Protein AF-A0A409Y0S5-F1 (afdb_monomer_lite)

pLDDT: mean 90.43, std 11.2, range [38.81, 98.12]

Secondary structure (DSSP, 8-state):
---EEPPSEEE--B--SSS--EEE--SSTTPBPEEE-TTTS----EEEPTT--EEETTTTEEEE---SS--S-EE-EEESS-----EEEEEEETTEEEEEEE-SSTT-PBPEEETTEEEE--------

Radius of gyration: 14.25 Å; chains: 1; bounding box: 42×30×36 Å

Sequence (128 aa):
MPYIALPPGVYYIQSTEKEAKNVTSPSAHGSQLFVADPTTEAKQQWLITSDGAMVAMESHSFSWTDLTENLDEQHVNRHNSKSIQWIIKVKRKRGKFEGTILTPDKSQRSWGLNGNNVRIPPLNRSRR

Foldseek 3Di:
DAKDFDDWDKDFDWDPPPQTFTFDADPDAFAFIFTHHPVPDPRFIWGQDPQQWTAGPVRRWTFDWDPVPLDQKIGGHTHNPDTARWGWIWDDDPNDTDGFTFHPDPLRFTWDDDPGTIMGHHSPPPDD

Structure (mmCIF, N/CA/C/O backbone):
data_AF-A0A409Y0S5-F1
#
_entry.id   AF-A0A409Y0S5-F1
#
loop_
_atom_site.group_PDB
_atom_site.id
_atom_site.type_symbol
_atom_site.label_atom_id
_atom_site.label_alt_id
_atom_site.label_comp_id
_atom_site.label_asym_id
_atom_site.label_entity_id
_atom_site.label_seq_id
_atom_site.pdbx_PDB_ins_code
_atom_site.Cartn_x
_atom_site.Cartn_y
_atom_site.Cartn_z
_atom_site.occupancy
_atom_site.B_iso_or_equiv
_atom_site.auth_seq_id
_atom_site.auth_comp_id
_atom_site.auth_asym_id
_atom_site.auth_atom_id
_atom_site.pdbx_PDB_model_num
ATOM 1 N N . MET A 1 1 ? -4.043 -5.828 22.984 1.00 63.75 1 MET A N 1
ATOM 2 C CA . MET A 1 1 ? -4.592 -6.698 21.919 1.00 63.75 1 MET A CA 1
ATOM 3 C C . MET A 1 1 ? -3.460 -7.148 21.009 1.00 63.75 1 MET A C 1
ATOM 5 O O . MET A 1 1 ? -2.625 -6.299 20.682 1.00 63.75 1 MET A O 1
ATOM 9 N N . PRO A 1 2 ? -3.394 -8.445 20.657 1.00 85.50 2 PRO A N 1
ATOM 10 C CA . PRO A 1 2 ? -2.385 -8.968 19.743 1.00 85.50 2 PRO A CA 1
ATOM 11 C C . PRO A 1 2 ? -2.567 -8.381 18.340 1.00 85.50 2 PRO A C 1
ATOM 13 O O . PRO A 1 2 ? -3.648 -7.906 17.987 1.00 85.50 2 PRO A O 1
ATOM 16 N N . TYR A 1 3 ? -1.491 -8.395 17.559 1.00 90.25 3 TYR A N 1
ATOM 17 C CA . TYR A 1 3 ? -1.577 -8.102 16.134 1.00 90.25 3 TYR A CA 1
ATOM 18 C C . TYR A 1 3 ? -2.204 -9.283 15.393 1.00 90.25 3 TYR A C 1
ATOM 20 O O . TYR A 1 3 ? -1.946 -10.434 15.739 1.00 90.25 3 TYR A O 1
ATOM 28 N N . ILE A 1 4 ? -2.985 -8.979 14.364 1.00 92.94 4 ILE A N 1
ATOM 29 C CA . ILE A 1 4 ? -3.616 -9.938 13.459 1.00 92.94 4 ILE A CA 1
ATOM 30 C C . ILE A 1 4 ? -3.314 -9.554 12.008 1.00 92.94 4 ILE A C 1
ATOM 32 O O . ILE A 1 4 ? -2.981 -8.397 11.723 1.00 92.94 4 ILE A O 1
ATOM 36 N N . ALA A 1 5 ? -3.440 -10.519 11.098 1.00 92.19 5 ALA A N 1
ATOM 37 C CA . ALA A 1 5 ? -3.510 -10.230 9.672 1.00 92.19 5 ALA A CA 1
ATOM 38 C 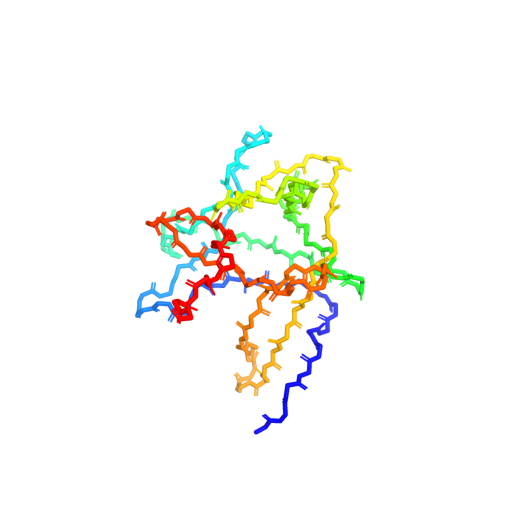C . ALA A 1 5 ? -4.806 -9.461 9.371 1.00 92.19 5 ALA A C 1
ATOM 40 O O . ALA A 1 5 ? -5.850 -9.741 9.970 1.00 92.19 5 ALA A O 1
ATOM 41 N N . LEU A 1 6 ? -4.738 -8.484 8.466 1.00 95.38 6 LEU A N 1
ATOM 42 C CA . LEU A 1 6 ? -5.934 -7.796 7.989 1.00 95.38 6 LEU A CA 1
ATOM 43 C C . LEU A 1 6 ? -6.793 -8.780 7.167 1.00 95.38 6 LEU A C 1
ATOM 45 O O . LEU A 1 6 ? -6.261 -9.398 6.245 1.00 95.38 6 LEU A O 1
ATOM 49 N N . PRO A 1 7 ? -8.094 -8.951 7.468 1.00 95.62 7 PRO A N 1
ATOM 50 C CA . PRO A 1 7 ? -8.969 -9.776 6.639 1.00 95.62 7 PRO A CA 1
ATOM 51 C C . PRO A 1 7 ? -9.077 -9.227 5.206 1.00 95.62 7 PRO A C 1
ATOM 53 O O . PRO A 1 7 ? -9.051 -8.005 5.039 1.00 95.62 7 PRO A O 1
ATOM 56 N N . PRO A 1 8 ? -9.271 -10.074 4.181 1.00 97.50 8 PRO A N 1
ATOM 57 C CA . PRO A 1 8 ? -9.532 -9.599 2.824 1.00 97.50 8 PRO A CA 1
ATOM 58 C C . PRO A 1 8 ? -10.796 -8.737 2.775 1.00 97.50 8 PRO A C 1
ATOM 60 O O . PRO A 1 8 ? -11.754 -8.996 3.507 1.00 97.50 8 PRO A O 1
ATOM 63 N N . GLY A 1 9 ? -10.818 -7.724 1.914 1.00 97.81 9 GLY A N 1
ATOM 64 C CA . GLY A 1 9 ? -11.976 -6.843 1.769 1.00 97.81 9 GLY A CA 1
ATOM 65 C C . GLY A 1 9 ? -11.639 -5.478 1.186 1.00 97.81 9 GLY A C 1
ATOM 66 O O . GLY A 1 9 ? -10.501 -5.210 0.805 1.00 97.81 9 GLY A O 1
ATOM 67 N N . VAL A 1 10 ? -12.650 -4.614 1.123 1.00 97.50 10 VAL A N 1
ATOM 68 C CA . VAL A 1 10 ? -12.512 -3.232 0.650 1.00 9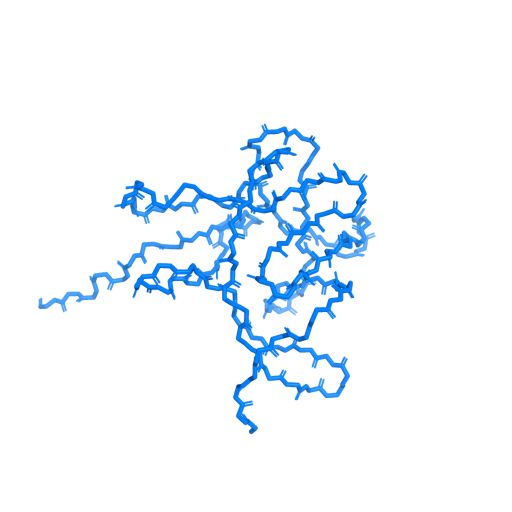7.50 10 VAL A CA 1
ATOM 69 C C . VAL A 1 10 ? -12.286 -2.307 1.837 1.00 97.50 10 VAL A C 1
ATOM 71 O O . VAL A 1 10 ? -13.072 -2.299 2.787 1.00 97.50 10 VAL A O 1
ATOM 74 N N . TYR A 1 11 ? -11.224 -1.511 1.768 1.00 96.69 11 TYR A N 1
ATOM 75 C CA . TYR A 1 11 ? -10.816 -0.603 2.830 1.00 96.69 11 TYR A CA 1
ATOM 76 C C . TYR A 1 11 ? -10.517 0.794 2.298 1.00 96.69 11 TYR A C 1
ATOM 78 O O . TYR A 1 11 ? -10.032 0.979 1.184 1.00 96.69 11 TYR A O 1
ATOM 86 N N . TYR A 1 12 ? -10.738 1.778 3.163 1.00 95.06 12 TYR A N 1
ATOM 87 C CA . TYR A 1 12 ? -10.106 3.085 3.055 1.00 95.06 12 TYR A CA 1
ATOM 88 C C . TYR A 1 12 ? -8.860 3.078 3.931 1.00 95.06 12 TYR A C 1
ATOM 90 O O . TYR A 1 12 ? -8.932 2.705 5.105 1.00 95.06 12 TYR A O 1
ATOM 98 N N . ILE A 1 13 ? -7.729 3.488 3.369 1.00 95.69 13 ILE A N 1
ATOM 99 C CA . ILE A 1 13 ? -6.447 3.501 4.073 1.00 95.69 13 ILE A CA 1
ATOM 100 C C . ILE A 1 13 ? -6.095 4.947 4.373 1.00 95.69 13 ILE A C 1
ATOM 102 O O . ILE A 1 13 ? -6.142 5.794 3.482 1.00 95.69 13 ILE A O 1
ATOM 106 N N . GLN A 1 14 ? -5.763 5.223 5.631 1.00 95.00 14 GLN A N 1
ATOM 107 C CA . GLN A 1 14 ? -5.426 6.564 6.087 1.00 95.00 14 GLN A CA 1
ATOM 108 C C . GLN A 1 14 ? -4.074 6.569 6.793 1.00 95.00 14 GLN A C 1
ATOM 110 O O . GLN A 1 14 ? -3.731 5.604 7.482 1.00 95.00 14 GLN A O 1
ATOM 115 N N . SER A 1 15 ? -3.320 7.656 6.637 1.00 94.62 15 SER A N 1
ATOM 116 C CA . SER A 1 15 ? -2.130 7.904 7.442 1.00 94.62 15 SER A CA 1
ATOM 117 C C . SER A 1 15 ? -2.515 8.117 8.909 1.00 94.62 15 SER A C 1
ATOM 119 O O . SER A 1 15 ? -3.630 8.522 9.241 1.00 94.62 15 SER A O 1
ATOM 121 N N . THR A 1 16 ? -1.581 7.822 9.809 1.00 91.12 16 THR A N 1
ATOM 122 C CA . THR A 1 16 ? -1.768 7.973 11.261 1.00 91.12 16 THR A CA 1
ATOM 123 C C . THR A 1 16 ? -1.175 9.278 11.796 1.00 91.12 16 THR A C 1
ATOM 125 O O . THR A 1 16 ? -0.946 9.399 12.998 1.00 91.12 16 THR A O 1
ATOM 128 N N . GLU A 1 17 ? -0.862 10.236 10.919 1.00 87.62 17 GLU A N 1
ATOM 129 C CA . GLU A 1 17 ? -0.454 11.580 11.334 1.00 87.62 17 GLU A CA 1
ATOM 130 C C . GLU A 1 17 ? -1.621 12.305 12.038 1.00 87.62 17 GLU A C 1
ATOM 132 O O . GLU A 1 17 ? -2.764 11.842 12.008 1.00 87.62 17 GLU A O 1
ATOM 137 N N . LYS A 1 18 ? -1.343 13.427 12.720 1.00 86.50 18 LYS A N 1
ATOM 138 C CA . LYS A 1 18 ? -2.351 14.157 13.519 1.00 86.50 18 LYS A CA 1
ATOM 139 C C . LYS A 1 18 ? -3.605 14.494 12.700 1.00 86.50 18 LYS A C 1
ATOM 141 O O . LYS A 1 18 ? -4.717 14.406 13.217 1.00 86.50 18 LYS A O 1
ATOM 146 N N . GLU A 1 19 ? -3.404 14.846 11.436 1.00 89.62 19 GLU A N 1
ATOM 147 C CA . GLU A 1 19 ? -4.451 15.061 10.443 1.00 89.62 19 GLU A CA 1
ATOM 148 C C . GLU A 1 19 ? -4.416 13.903 9.447 1.00 89.62 19 GLU A C 1
ATOM 150 O O . GLU A 1 19 ? -3.663 13.916 8.481 1.00 89.62 19 GLU A O 1
ATOM 155 N N . ALA A 1 20 ? -5.192 12.857 9.732 1.00 90.81 20 ALA A N 1
ATOM 156 C CA . ALA A 1 20 ? -5.201 11.643 8.925 1.00 90.81 20 ALA A CA 1
ATOM 157 C C . ALA A 1 20 ? -5.626 11.935 7.476 1.00 90.81 20 ALA A C 1
ATOM 159 O O . ALA A 1 20 ? -6.747 12.388 7.222 1.00 90.81 20 ALA A O 1
ATOM 160 N N . LYS A 1 21 ? -4.746 11.605 6.531 1.00 94.50 21 LYS A N 1
ATOM 161 C CA . LYS A 1 21 ? -4.951 11.764 5.087 1.00 94.50 21 LYS A CA 1
ATOM 162 C C . LYS A 1 21 ? -5.225 10.419 4.433 1.00 94.50 21 LYS A C 1
ATOM 164 O O . LYS A 1 21 ? -4.756 9.392 4.916 1.00 94.50 21 LYS A O 1
ATOM 169 N N . ASN A 1 22 ? -5.981 10.397 3.341 1.00 95.00 22 ASN A N 1
ATOM 170 C CA . ASN A 1 22 ? -6.258 9.161 2.608 1.00 95.00 22 ASN A CA 1
ATOM 171 C C . ASN A 1 22 ? -5.074 8.793 1.722 1.00 95.00 22 ASN A C 1
ATOM 173 O O . ASN A 1 22 ? -4.529 9.665 1.059 1.00 95.00 22 ASN A O 1
ATOM 177 N N . VAL A 1 23 ? -4.727 7.510 1.658 1.00 96.06 23 VAL A N 1
ATOM 178 C CA . VAL A 1 23 ? -3.783 6.995 0.660 1.00 96.06 23 VAL A CA 1
ATOM 179 C C . VAL A 1 23 ? -4.481 6.904 -0.695 1.00 96.06 23 VAL A C 1
ATOM 181 O O . VAL A 1 23 ? -5.469 6.181 -0.838 1.00 96.06 23 VAL A O 1
ATOM 184 N N . THR A 1 24 ? -3.919 7.579 -1.689 1.00 95.44 24 THR A N 1
ATOM 185 C CA . THR A 1 24 ? -4.489 7.764 -3.024 1.00 95.44 24 THR A CA 1
ATOM 186 C C . THR A 1 24 ? -3.575 7.169 -4.092 1.00 95.44 24 THR A C 1
ATOM 188 O O . THR A 1 24 ? -2.346 7.265 -4.017 1.00 95.44 24 THR A O 1
ATOM 191 N N . SER A 1 25 ? -4.188 6.542 -5.101 1.00 95.06 25 SER A N 1
ATOM 192 C CA . SER A 1 25 ? -3.491 6.073 -6.298 1.00 95.06 25 SER A CA 1
ATOM 193 C C . SER A 1 25 ? -3.518 7.176 -7.365 1.00 95.06 25 SER A C 1
ATOM 195 O O . SER A 1 25 ? -4.603 7.661 -7.686 1.00 95.06 25 SER A O 1
ATOM 197 N N . PRO A 1 26 ? -2.374 7.605 -7.925 1.00 94.44 26 PRO A N 1
ATOM 198 C CA . PRO A 1 26 ? -2.350 8.608 -8.993 1.00 94.44 26 PRO A CA 1
ATOM 199 C C . PRO A 1 26 ? -2.973 8.081 -10.297 1.00 94.44 26 PRO A C 1
ATOM 201 O O . PRO A 1 26 ? -3.152 6.884 -10.482 1.00 94.44 26 PRO A O 1
ATOM 204 N N . SER A 1 27 ? -3.259 8.958 -11.261 1.00 92.75 27 SER A N 1
ATOM 205 C CA . SER A 1 27 ? -3.812 8.549 -12.566 1.00 92.75 27 SER A CA 1
ATOM 206 C C . SER A 1 27 ? -2.768 7.927 -13.505 1.00 92.75 27 SER A C 1
ATOM 208 O O . SER A 1 27 ? -3.082 7.034 -14.299 1.00 92.75 27 SER A O 1
ATOM 210 N N . ALA A 1 28 ? -1.512 8.369 -13.420 1.00 95.62 28 ALA A N 1
ATOM 211 C CA . ALA A 1 28 ? -0.435 7.944 -14.308 1.00 95.62 28 ALA A CA 1
ATOM 212 C C . ALA A 1 28 ? 0.238 6.641 -13.839 1.00 95.62 28 ALA A C 1
ATOM 214 O O . ALA A 1 28 ? 0.318 6.328 -12.651 1.00 95.62 28 ALA A O 1
ATOM 215 N N . HIS A 1 29 ? 0.663 5.818 -14.798 1.00 96.00 29 HIS A N 1
ATOM 216 C CA . HIS A 1 29 ? 1.388 4.577 -14.524 1.00 96.00 29 HIS A CA 1
ATOM 217 C C . HIS A 1 29 ? 2.822 4.892 -14.078 1.00 96.00 29 HIS A C 1
ATOM 219 O O . HIS A 1 29 ? 3.463 5.760 -14.659 1.00 96.00 29 HIS A O 1
ATOM 225 N N . GLY A 1 30 ? 3.320 4.193 -13.055 1.00 95.94 30 GLY A N 1
ATOM 226 C CA . GLY A 1 30 ? 4.660 4.402 -12.501 1.00 95.94 30 GLY A CA 1
ATOM 227 C C . GLY A 1 30 ? 4.757 5.584 -11.534 1.00 95.94 30 GLY A C 1
ATOM 228 O O . GLY A 1 30 ? 5.769 5.728 -10.857 1.00 95.94 30 GLY A O 1
ATOM 229 N N . SER A 1 31 ? 3.710 6.404 -11.421 1.00 96.75 31 SER A N 1
ATOM 230 C CA . SER A 1 31 ? 3.665 7.502 -10.458 1.00 96.75 31 SER A CA 1
ATOM 231 C C . SER A 1 31 ? 3.510 6.996 -9.027 1.00 96.75 31 SER A C 1
ATOM 233 O O . SER A 1 31 ? 2.851 5.987 -8.773 1.0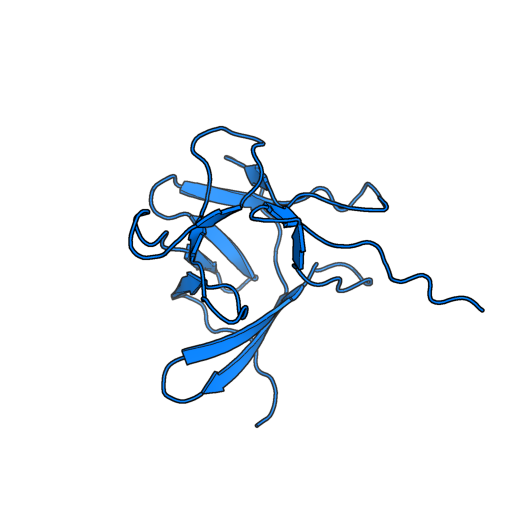0 96.75 31 SER A O 1
ATOM 235 N N . GLN A 1 32 ? 4.098 7.734 -8.092 1.00 97.25 32 GLN A N 1
ATOM 236 C CA . GLN A 1 32 ? 4.103 7.403 -6.674 1.00 97.25 32 GLN A CA 1
ATOM 237 C C . GLN A 1 32 ? 2.715 7.588 -6.046 1.00 97.25 32 GLN A C 1
ATOM 239 O O . GLN A 1 32 ? 2.013 8.559 -6.331 1.00 97.25 32 GLN A O 1
ATOM 244 N N . LEU A 1 33 ? 2.323 6.656 -5.178 1.00 97.31 33 LEU A N 1
ATOM 245 C CA . LEU A 1 33 ? 1.179 6.824 -4.289 1.00 97.31 33 LEU A CA 1
ATOM 246 C C . LEU A 1 33 ? 1.446 7.999 -3.354 1.00 97.31 33 LEU A C 1
ATOM 248 O O . LEU A 1 33 ? 2.569 8.220 -2.898 1.00 97.31 33 LEU A O 1
ATOM 252 N N . PHE A 1 34 ? 0.393 8.722 -3.013 1.00 96.44 34 PHE A N 1
ATOM 253 C CA . PHE A 1 34 ? 0.483 9.872 -2.127 1.00 96.44 34 PHE A CA 1
ATOM 254 C C . PHE A 1 34 ? -0.675 9.870 -1.139 1.00 96.44 34 PHE A C 1
ATOM 256 O O . PHE A 1 34 ? -1.625 9.102 -1.277 1.00 96.44 34 PHE A O 1
ATOM 263 N N . VAL A 1 35 ? -0.581 10.712 -0.119 1.00 95.88 35 VAL A N 1
ATOM 264 C CA . VAL A 1 35 ? -1.663 10.979 0.814 1.00 95.88 35 VAL A CA 1
ATOM 265 C C . VAL A 1 35 ? -2.288 12.336 0.525 1.00 95.88 35 VAL A C 1
ATOM 267 O O . VAL A 1 35 ? -1.581 13.310 0.263 1.00 95.88 35 VAL A O 1
ATOM 270 N N . ALA A 1 36 ? -3.614 12.400 0.566 1.00 93.88 36 ALA A N 1
ATOM 271 C CA . ALA A 1 36 ? -4.379 13.612 0.304 1.00 93.88 36 ALA A CA 1
ATOM 272 C C . ALA A 1 36 ? -5.442 13.855 1.374 1.00 93.88 36 ALA A C 1
ATOM 274 O O . ALA A 1 36 ? -5.914 12.917 2.029 1.00 93.88 36 ALA A O 1
ATOM 275 N N . ASP A 1 37 ? -5.824 15.119 1.540 1.00 90.19 37 ASP A N 1
ATOM 276 C CA . ASP A 1 37 ? -6.828 15.490 2.526 1.00 90.19 37 ASP A CA 1
ATOM 277 C C . ASP A 1 37 ? -8.180 14.842 2.190 1.00 90.19 37 ASP A C 1
ATOM 279 O O . ASP A 1 37 ? -8.633 14.864 1.042 1.00 90.19 37 ASP A O 1
ATOM 283 N N . PRO A 1 38 ? -8.869 14.265 3.189 1.00 82.06 38 PRO A N 1
ATOM 284 C CA . PRO A 1 38 ? -10.087 13.499 2.957 1.00 82.06 38 PRO A CA 1
ATOM 285 C C . PRO A 1 38 ? -11.297 14.344 2.553 1.00 82.06 38 PRO A C 1
ATOM 287 O O . PRO A 1 38 ? -12.360 13.781 2.290 1.00 82.06 38 PRO A O 1
ATOM 290 N N . THR A 1 39 ? -11.158 15.668 2.575 1.00 81.25 39 THR A N 1
ATOM 291 C CA . THR A 1 39 ? -12.186 16.644 2.205 1.00 81.25 39 THR A CA 1
ATOM 292 C C . THR A 1 39 ? -12.047 17.138 0.769 1.00 81.25 39 THR A C 1
ATOM 294 O O . THR A 1 39 ? -13.027 17.639 0.224 1.00 81.25 39 THR A O 1
ATOM 297 N N . THR A 1 40 ? -10.862 17.023 0.166 1.00 76.38 40 THR A N 1
ATOM 298 C CA . THR A 1 40 ? -10.562 17.559 -1.170 1.00 76.38 40 THR A CA 1
ATOM 299 C C . THR A 1 40 ? -10.474 16.467 -2.227 1.00 76.38 40 THR A C 1
ATOM 301 O O . THR A 1 40 ? -10.889 16.695 -3.358 1.00 76.38 40 THR A O 1
ATOM 304 N N . GLU A 1 41 ? -10.003 15.276 -1.856 1.00 74.69 41 GLU A N 1
ATOM 305 C CA . GLU A 1 41 ? -9.902 14.124 -2.750 1.00 74.69 41 GLU A CA 1
ATOM 306 C C . GLU A 1 41 ? -10.916 13.037 -2.388 1.00 74.69 41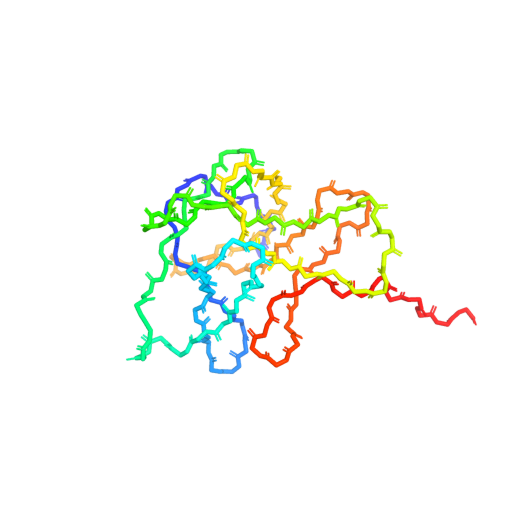 GLU A C 1
ATOM 308 O O . GLU A 1 41 ? -11.193 12.766 -1.211 1.00 74.69 41 GLU A O 1
ATOM 313 N N . ALA A 1 42 ? -11.455 12.373 -3.414 1.00 74.75 42 ALA A N 1
ATOM 314 C CA . ALA A 1 42 ? -12.327 11.224 -3.213 1.00 74.75 42 ALA A CA 1
ATOM 315 C C . ALA A 1 42 ? -11.580 10.133 -2.428 1.00 74.75 42 ALA A C 1
ATOM 317 O O . ALA A 1 42 ? -10.398 9.862 -2.652 1.00 74.75 42 ALA A O 1
ATOM 318 N N . LYS A 1 43 ? -12.270 9.487 -1.482 1.00 83.62 43 LYS A N 1
ATOM 319 C CA . LYS A 1 43 ? -11.687 8.388 -0.708 1.00 83.62 43 LYS A CA 1
ATOM 320 C C . LYS A 1 43 ? -11.426 7.200 -1.630 1.00 83.62 43 LYS A C 1
ATOM 322 O O . LYS A 1 43 ? -12.353 6.458 -1.930 1.00 83.62 43 LYS A O 1
ATOM 327 N N . GLN A 1 44 ? -10.167 7.009 -2.010 1.00 92.50 44 GLN A N 1
ATOM 328 C CA . GLN A 1 44 ? -9.703 5.859 -2.779 1.00 92.50 44 GLN A CA 1
ATOM 329 C C . GLN A 1 44 ? -10.067 4.549 -2.064 1.00 92.50 44 GLN A C 1
ATOM 331 O O . GLN A 1 44 ? -9.640 4.308 -0.927 1.00 92.50 44 GLN A O 1
ATOM 336 N N . GLN A 1 45 ? -10.838 3.693 -2.736 1.00 96.25 45 GLN A N 1
ATOM 337 C CA . GLN A 1 45 ? -11.128 2.345 -2.256 1.00 96.25 45 GLN A CA 1
ATOM 338 C C . GLN A 1 45 ? -9.991 1.393 -2.629 1.00 96.25 45 GLN A C 1
ATOM 340 O O . GLN A 1 45 ? -9.567 1.317 -3.784 1.00 96.25 45 GLN A O 1
ATOM 345 N N . TRP A 1 46 ? -9.500 0.648 -1.641 1.00 97.44 46 TRP A N 1
ATOM 346 C CA . TRP A 1 46 ? -8.479 -0.377 -1.826 1.00 97.44 46 TRP A CA 1
ATOM 347 C C . TRP A 1 46 ? -9.076 -1.750 -1.543 1.00 97.44 46 TRP A C 1
ATOM 349 O O . TRP A 1 46 ? -9.468 -2.041 -0.412 1.00 97.44 46 TRP A O 1
ATOM 359 N N . LEU A 1 47 ? -9.121 -2.610 -2.555 1.00 98.12 47 LEU A N 1
ATOM 360 C CA . LEU A 1 47 ? -9.354 -4.033 -2.361 1.00 98.12 47 LEU A CA 1
ATOM 361 C C . LEU A 1 47 ? -8.050 -4.675 -1.883 1.00 98.12 47 LEU A C 1
ATOM 363 O O . LEU A 1 47 ? -7.048 -4.661 -2.595 1.00 98.12 47 LEU A O 1
ATOM 367 N N . ILE A 1 48 ? -8.083 -5.239 -0.680 1.00 98.00 48 ILE A N 1
ATOM 368 C CA . ILE A 1 48 ? -7.001 -6.032 -0.101 1.00 98.00 48 ILE A CA 1
ATOM 369 C C . ILE A 1 48 ? -7.368 -7.503 -0.259 1.00 98.00 48 ILE A C 1
ATOM 371 O O . ILE A 1 48 ? -8.375 -7.960 0.290 1.00 98.00 48 ILE A O 1
ATOM 375 N N . THR A 1 49 ? -6.577 -8.240 -1.028 1.00 97.00 49 THR A N 1
ATOM 376 C CA . THR A 1 49 ? -6.779 -9.673 -1.272 1.00 97.00 49 THR A CA 1
ATOM 377 C C . THR A 1 49 ? -6.203 -10.520 -0.134 1.00 97.00 49 THR A C 1
ATOM 379 O O . THR A 1 49 ? -5.485 -10.031 0.738 1.00 97.00 49 THR A O 1
ATOM 382 N N . SER A 1 50 ? -6.505 -11.822 -0.125 1.00 94.56 50 SER A N 1
ATOM 383 C CA . SER A 1 50 ? -6.017 -12.753 0.905 1.00 94.56 50 SER A CA 1
ATOM 384 C C . SER A 1 50 ? -4.511 -12.962 0.924 1.00 94.56 50 SER A C 1
ATOM 386 O O . SER A 1 50 ? -3.971 -13.312 1.969 1.00 94.56 50 SER A O 1
ATOM 388 N N . ASP A 1 51 ? -3.836 -12.742 -0.198 1.00 94.06 51 ASP A N 1
ATOM 389 C CA . ASP A 1 51 ? -2.379 -12.762 -0.295 1.00 94.06 51 ASP A CA 1
ATOM 390 C C . ASP A 1 51 ? -1.743 -11.385 -0.030 1.00 94.06 51 ASP A C 1
ATOM 392 O O . ASP A 1 51 ? -0.525 -11.258 -0.079 1.00 94.06 51 ASP A O 1
ATOM 396 N N . GLY A 1 52 ? -2.539 -10.358 0.295 1.00 95.81 52 GLY A N 1
ATOM 397 C CA . GLY A 1 52 ? -2.045 -9.030 0.663 1.00 95.81 52 GLY A CA 1
ATOM 398 C C . GLY A 1 52 ? -1.750 -8.103 -0.519 1.00 95.81 52 GLY A C 1
ATOM 399 O O . GLY A 1 52 ? -1.148 -7.045 -0.320 1.00 95.81 52 GLY A O 1
ATOM 400 N N . ALA A 1 53 ? -2.164 -8.455 -1.740 1.00 97.31 53 ALA A N 1
ATOM 401 C CA . ALA A 1 53 ? -2.147 -7.511 -2.852 1.00 97.31 53 ALA A CA 1
ATOM 402 C C . ALA A 1 53 ? -3.152 -6.377 -2.590 1.00 97.31 53 ALA A C 1
ATOM 404 O O . ALA A 1 53 ? -4.241 -6.600 -2.055 1.00 97.31 53 ALA A O 1
ATOM 405 N N . MET A 1 54 ? -2.786 -5.149 -2.969 1.00 97.94 54 MET A N 1
ATOM 406 C CA . MET A 1 54 ? -3.655 -3.979 -2.822 1.00 97.94 54 MET A CA 1
ATOM 407 C C . MET A 1 54 ? -4.014 -3.425 -4.194 1.00 97.94 54 MET A C 1
ATOM 409 O O . MET A 1 54 ? -3.129 -3.039 -4.963 1.00 97.94 54 MET A O 1
ATOM 413 N N . VAL A 1 55 ? -5.313 -3.367 -4.476 1.00 98.00 55 VAL A N 1
ATOM 414 C CA . VAL A 1 55 ? -5.862 -2.923 -5.758 1.00 98.00 55 VAL A CA 1
ATOM 415 C C . VAL A 1 55 ? -6.711 -1.675 -5.552 1.00 98.00 55 VAL A C 1
ATOM 417 O O . VAL A 1 55 ? -7.685 -1.699 -4.804 1.00 98.00 55 VAL A O 1
ATOM 420 N N . ALA A 1 56 ? -6.357 -0.591 -6.229 1.00 96.88 56 ALA A N 1
ATOM 421 C CA . ALA A 1 56 ? -7.164 0.615 -6.336 1.00 96.88 56 ALA A CA 1
ATOM 422 C C . ALA A 1 56 ? -8.400 0.325 -7.204 1.00 96.88 56 ALA A C 1
ATOM 424 O O . ALA A 1 56 ? -8.263 0.044 -8.398 1.00 96.88 56 ALA A O 1
ATOM 425 N N . MET A 1 57 ? -9.599 0.372 -6.619 1.00 95.62 57 MET A N 1
ATOM 426 C CA . MET A 1 57 ? -10.831 -0.100 -7.270 1.00 95.62 57 MET A CA 1
ATOM 427 C C . MET A 1 57 ? -11.312 0.782 -8.426 1.00 95.62 57 MET A C 1
ATOM 429 O O . MET A 1 57 ? -11.964 0.295 -9.335 1.00 95.62 57 MET A O 1
ATOM 433 N N . GLU A 1 58 ? -10.985 2.065 -8.425 1.00 91.19 58 GLU A N 1
ATOM 434 C CA . GLU A 1 58 ? -11.446 3.034 -9.420 1.00 91.19 58 GLU A CA 1
ATOM 435 C C . GLU A 1 58 ? -10.593 2.969 -10.693 1.00 91.19 58 GLU A C 1
ATOM 437 O O . GLU A 1 58 ? -11.070 3.244 -11.789 1.00 91.19 58 GLU A O 1
ATOM 442 N N . SER A 1 59 ? -9.319 2.593 -10.553 1.00 91.06 59 SER A N 1
ATOM 443 C CA . SER A 1 59 ? -8.350 2.556 -11.657 1.00 91.06 59 SER A CA 1
ATOM 444 C C . SER A 1 59 ? -7.866 1.152 -12.015 1.00 91.06 59 SER A C 1
ATOM 446 O O . SER A 1 59 ? -7.046 1.018 -12.924 1.00 91.06 59 SER A O 1
ATOM 448 N N . HIS A 1 60 ? -8.325 0.129 -11.284 1.00 94.81 60 HIS A N 1
ATOM 449 C CA . HIS A 1 60 ? -7.897 -1.271 -11.398 1.00 94.81 60 HIS A CA 1
ATOM 450 C C . HIS A 1 60 ? -6.369 -1.414 -11.409 1.00 94.81 60 HIS A C 1
ATOM 452 O O . HIS A 1 60 ? -5.797 -2.166 -12.196 1.00 94.81 60 HIS A O 1
ATOM 458 N N . SER A 1 61 ? -5.700 -0.637 -10.557 1.00 96.56 61 SER A N 1
ATOM 459 C CA . SER A 1 61 ? -4.242 -0.579 -10.489 1.00 96.56 61 SER A CA 1
ATOM 460 C C . SER A 1 61 ? -3.723 -1.076 -9.151 1.00 96.56 61 SER A C 1
ATOM 462 O O . SER A 1 61 ? -4.449 -1.112 -8.163 1.00 96.56 61 SER A O 1
ATOM 464 N N . PHE A 1 62 ? -2.461 -1.469 -9.115 1.00 97.94 62 PHE A N 1
ATOM 465 C CA . PHE A 1 62 ? -1.830 -2.087 -7.961 1.00 97.94 62 PHE A CA 1
ATOM 466 C C . PHE A 1 62 ? -0.874 -1.115 -7.281 1.00 97.94 62 PHE A C 1
ATOM 468 O O . PHE A 1 62 ? -0.206 -0.324 -7.955 1.00 97.94 62 PHE A O 1
ATOM 475 N N . SER A 1 63 ? -0.751 -1.225 -5.958 1.00 97.44 63 SER A N 1
ATOM 476 C CA . SER A 1 63 ? 0.427 -0.698 -5.273 1.00 97.44 63 SER A CA 1
ATOM 477 C C . SER A 1 63 ? 1.614 -1.631 -5.519 1.00 97.44 63 SER A C 1
ATOM 479 O O . SER A 1 63 ? 1.511 -2.856 -5.407 1.00 97.44 63 SER A O 1
ATOM 481 N N . TRP A 1 64 ? 2.748 -1.051 -5.890 1.00 97.00 64 TRP A N 1
ATOM 482 C CA . TRP A 1 64 ? 3.931 -1.800 -6.288 1.00 97.00 64 TRP A CA 1
ATOM 483 C C . TRP A 1 64 ? 5.206 -1.047 -5.925 1.00 97.00 64 TRP A C 1
ATOM 485 O O . TRP A 1 64 ? 5.247 0.177 -5.934 1.00 97.00 64 TRP A O 1
ATOM 495 N N . THR A 1 65 ? 6.267 -1.786 -5.646 1.00 94.69 65 THR A N 1
ATOM 496 C CA . THR A 1 65 ? 7.629 -1.262 -5.550 1.00 94.69 65 THR A CA 1
ATOM 497 C C . THR A 1 65 ? 8.567 -2.294 -6.152 1.00 94.69 65 THR A C 1
ATOM 499 O O . THR A 1 65 ? 8.281 -3.495 -6.088 1.00 94.69 65 THR A O 1
ATOM 502 N N . ASP A 1 66 ? 9.702 -1.850 -6.679 1.00 90.69 66 ASP A N 1
ATOM 503 C CA . ASP A 1 66 ? 10.801 -2.770 -6.931 1.00 90.69 66 ASP A CA 1
ATOM 504 C C . ASP A 1 66 ? 11.469 -3.108 -5.595 1.00 90.69 66 ASP A C 1
ATOM 506 O O . ASP A 1 66 ? 11.810 -2.206 -4.830 1.00 90.69 66 ASP A O 1
ATOM 510 N N . LEU A 1 67 ? 11.610 -4.397 -5.286 1.00 87.50 67 LEU A N 1
ATOM 511 C CA . LEU A 1 67 ? 12.349 -4.872 -4.111 1.00 87.50 67 LEU A CA 1
ATOM 512 C C . LEU A 1 67 ? 13.729 -5.432 -4.456 1.00 87.50 67 LEU A C 1
ATOM 514 O O . LEU A 1 67 ? 14.481 -5.785 -3.551 1.00 87.50 67 LEU A O 1
ATOM 518 N N . THR A 1 68 ? 14.061 -5.551 -5.740 1.00 80.88 68 THR A N 1
ATOM 519 C CA . THR A 1 68 ? 15.372 -6.049 -6.173 1.00 80.88 68 THR A CA 1
ATOM 520 C C . THR A 1 68 ? 16.463 -5.012 -5.936 1.00 80.88 68 THR A C 1
ATOM 522 O O . THR A 1 68 ? 17.603 -5.357 -5.623 1.00 80.88 68 THR A O 1
ATOM 525 N N . GLU A 1 69 ? 16.101 -3.735 -6.004 1.00 64.94 69 GLU A N 1
ATOM 526 C CA . GLU A 1 69 ? 17.006 -2.632 -5.750 1.00 64.94 69 GLU A CA 1
ATOM 527 C C . GLU A 1 69 ? 17.055 -2.377 -4.241 1.00 64.94 69 GLU A C 1
ATOM 529 O O . GLU A 1 69 ? 16.106 -1.866 -3.649 1.00 64.94 69 GLU A O 1
ATOM 534 N N . ASN A 1 70 ? 18.155 -2.754 -3.589 1.00 62.72 70 ASN A N 1
ATOM 535 C CA . ASN A 1 70 ? 18.385 -2.537 -2.156 1.00 62.72 70 ASN A CA 1
ATOM 536 C C . ASN A 1 70 ? 18.714 -1.049 -1.884 1.00 62.72 70 ASN A C 1
ATOM 538 O O . ASN A 1 70 ? 19.782 -0.718 -1.369 1.00 62.72 70 ASN A O 1
ATOM 542 N N . LEU A 1 71 ? 17.827 -0.159 -2.341 1.00 66.44 71 LEU A N 1
ATOM 543 C CA . LEU A 1 71 ? 17.980 1.290 -2.328 1.00 66.44 71 LEU A CA 1
ATOM 544 C C . LEU A 1 71 ? 17.837 1.858 -0.920 1.00 66.44 71 LEU A C 1
ATOM 546 O O . LEU A 1 71 ? 17.109 1.325 -0.075 1.00 66.44 71 LEU A O 1
ATOM 550 N N . ASP A 1 72 ? 18.472 3.014 -0.730 1.00 75.00 72 ASP A N 1
ATOM 551 C CA . ASP A 1 72 ? 18.299 3.853 0.450 1.00 75.00 72 ASP A CA 1
ATOM 552 C C . ASP A 1 72 ? 16.845 4.330 0.601 1.00 75.00 72 ASP A C 1
ATOM 554 O O . ASP A 1 72 ? 16.393 4.554 1.709 1.00 75.00 72 ASP A O 1
ATOM 558 N N . GLU A 1 73 ? 16.059 4.431 -0.467 1.00 85.00 73 GLU A N 1
ATOM 559 C CA . GLU A 1 73 ? 14.627 4.725 -0.394 1.00 85.00 73 GLU A CA 1
ATOM 560 C C . GLU A 1 73 ? 13.916 4.134 -1.604 1.00 85.00 73 GLU A C 1
ATOM 562 O O . GLU A 1 73 ? 14.428 4.204 -2.718 1.00 85.00 73 GLU A O 1
ATOM 567 N N . GLN A 1 74 ? 12.733 3.559 -1.394 1.00 92.44 74 GLN A N 1
ATOM 568 C CA . GLN A 1 74 ? 11.914 3.035 -2.485 1.00 92.44 74 GLN A CA 1
ATOM 569 C C . GLN A 1 74 ? 10.558 3.726 -2.509 1.00 92.44 74 GLN A C 1
ATOM 571 O O . GLN A 1 74 ? 9.930 3.948 -1.473 1.00 92.44 74 GLN A O 1
ATOM 576 N N . HIS A 1 75 ? 10.082 4.050 -3.703 1.00 94.50 75 HIS A N 1
ATOM 577 C CA . HIS A 1 75 ? 8.753 4.612 -3.890 1.00 94.50 75 HIS A CA 1
ATOM 578 C C . HIS A 1 75 ? 7.712 3.500 -3.959 1.00 94.50 75 HIS A C 1
ATOM 580 O O . HIS A 1 75 ? 7.916 2.486 -4.625 1.00 94.50 75 HIS A O 1
ATOM 586 N N . VAL A 1 76 ? 6.561 3.718 -3.326 1.00 96.69 76 VAL A N 1
ATOM 587 C CA . VAL A 1 76 ? 5.391 2.882 -3.581 1.00 96.69 76 VAL A CA 1
ATOM 588 C C . VAL A 1 76 ? 4.638 3.509 -4.742 1.00 96.69 76 VAL A C 1
ATOM 590 O O . VAL A 1 76 ? 4.088 4.596 -4.609 1.00 96.69 76 VAL A O 1
ATOM 593 N N . ASN A 1 77 ? 4.625 2.837 -5.883 1.00 97.19 77 ASN A N 1
ATOM 594 C CA . ASN A 1 77 ? 4.101 3.338 -7.144 1.00 97.19 77 ASN A CA 1
ATOM 595 C C . ASN A 1 77 ? 2.799 2.649 -7.538 1.00 97.19 77 ASN A C 1
ATOM 597 O O . ASN A 1 77 ? 2.523 1.508 -7.160 1.00 97.19 77 ASN A O 1
ATOM 601 N N . ARG A 1 78 ? 2.023 3.337 -8.371 1.00 97.31 78 ARG A N 1
ATOM 602 C CA . ARG A 1 78 ? 0.920 2.749 -9.115 1.00 97.31 78 ARG A CA 1
ATOM 603 C C . ARG A 1 78 ? 1.461 1.918 -10.267 1.00 97.31 78 ARG A C 1
ATOM 605 O O . ARG A 1 78 ? 2.206 2.417 -11.113 1.00 97.31 78 ARG A O 1
ATOM 612 N N . HIS A 1 79 ? 0.975 0.693 -10.398 1.00 98.00 79 HIS A N 1
ATOM 613 C CA . HIS A 1 79 ? 1.298 -0.162 -11.531 1.00 98.00 79 HIS A CA 1
ATOM 614 C C . HIS A 1 79 ? 0.035 -0.794 -12.132 1.00 98.00 79 HIS A C 1
ATOM 616 O O . HIS A 1 79 ? -0.867 -1.192 -11.409 1.00 98.00 79 HIS A O 1
ATOM 622 N N . ASN A 1 80 ? -0.050 -0.895 -13.465 1.00 96.88 80 ASN A N 1
ATOM 623 C CA . ASN A 1 80 ? -1.265 -1.397 -14.130 1.00 96.88 80 ASN A CA 1
ATOM 624 C C . ASN A 1 80 ? -1.355 -2.931 -14.153 1.00 96.88 80 ASN A C 1
ATOM 626 O O . ASN A 1 80 ? -2.448 -3.475 -14.182 1.00 96.88 80 ASN A O 1
ATOM 630 N N . SER A 1 81 ? -0.214 -3.629 -14.170 1.00 94.62 81 SER A N 1
ATOM 631 C CA . SER A 1 81 ? -0.165 -5.093 -14.321 1.00 94.62 81 SER A CA 1
ATOM 632 C C . SER A 1 81 ? 0.685 -5.859 -13.301 1.00 94.62 81 SER A C 1
ATOM 634 O O . SER A 1 81 ? 0.534 -7.070 -13.190 1.00 94.62 81 SER A O 1
ATOM 636 N N . LYS A 1 82 ? 1.592 -5.200 -12.572 1.00 94.56 82 LYS A N 1
ATOM 637 C CA . LYS A 1 82 ? 2.429 -5.829 -11.545 1.00 94.56 82 LYS A CA 1
ATOM 638 C C . LYS A 1 82 ? 1.879 -5.487 -10.177 1.00 94.56 82 LYS A C 1
ATOM 640 O O . LYS A 1 82 ? 1.515 -4.344 -9.937 1.00 94.56 82 LYS A O 1
ATOM 645 N N . SER A 1 83 ? 1.893 -6.461 -9.282 1.00 93.69 83 SER A N 1
ATOM 646 C CA . SER A 1 83 ? 1.529 -6.287 -7.884 1.00 93.69 83 SER A CA 1
ATOM 647 C C . SER A 1 83 ? 2.628 -6.840 -6.991 1.00 93.69 83 SER A C 1
ATOM 649 O O . SER A 1 83 ? 3.458 -7.639 -7.429 1.00 93.69 83 SER A O 1
ATOM 651 N N . ILE A 1 84 ? 2.626 -6.402 -5.741 1.00 94.62 84 ILE A N 1
ATOM 652 C CA . ILE A 1 84 ? 3.401 -7.005 -4.672 1.00 94.62 84 ILE A CA 1
ATOM 653 C C . ILE A 1 84 ? 2.464 -7.339 -3.511 1.00 94.62 84 ILE A C 1
ATOM 655 O O . ILE A 1 84 ? 1.502 -6.622 -3.234 1.00 94.62 84 ILE A O 1
ATOM 659 N N . GLN A 1 85 ? 2.755 -8.449 -2.847 1.00 96.44 85 GLN A N 1
ATOM 660 C CA . GLN A 1 85 ? 2.028 -8.924 -1.678 1.00 96.44 85 GLN A CA 1
ATOM 661 C C . GLN A 1 85 ? 2.548 -8.196 -0.445 1.00 96.44 85 GLN A C 1
ATOM 663 O O . GLN A 1 85 ? 3.690 -8.398 -0.039 1.00 96.44 85 GLN A O 1
ATOM 668 N N . TRP A 1 86 ? 1.742 -7.322 0.148 1.00 97.50 86 TRP A N 1
ATOM 669 C CA . TRP A 1 86 ? 2.137 -6.600 1.351 1.00 97.50 86 TRP A CA 1
ATOM 670 C C . TRP A 1 86 ? 1.778 -7.388 2.605 1.00 97.50 86 TRP A C 1
ATOM 672 O O . TRP A 1 86 ? 0.698 -7.968 2.716 1.00 97.50 86 TRP A O 1
ATOM 682 N N . ILE A 1 87 ? 2.650 -7.340 3.610 1.00 97.44 87 ILE A N 1
ATOM 683 C CA . ILE A 1 87 ? 2.327 -7.858 4.938 1.00 97.44 87 ILE A CA 1
ATOM 684 C C . ILE A 1 87 ? 1.628 -6.742 5.714 1.00 97.44 87 ILE A C 1
ATOM 686 O O . ILE A 1 87 ? 2.253 -5.762 6.121 1.00 97.44 87 ILE A O 1
ATOM 690 N N . ILE A 1 88 ? 0.324 -6.891 5.944 1.00 97.25 88 ILE A N 1
ATOM 691 C CA . ILE A 1 88 ? -0.487 -5.890 6.647 1.00 97.25 88 ILE A CA 1
ATOM 692 C C . ILE A 1 88 ? -0.786 -6.383 8.063 1.00 97.25 88 ILE A C 1
ATOM 694 O O . ILE A 1 88 ? -1.625 -7.260 8.285 1.00 97.25 88 ILE A O 1
ATOM 698 N N . LYS A 1 89 ? -0.075 -5.809 9.037 1.00 95.25 89 LYS A N 1
ATOM 699 C CA . LYS A 1 89 ? -0.123 -6.210 10.446 1.00 95.25 89 LYS A CA 1
ATOM 700 C C . LYS A 1 89 ? -0.891 -5.176 11.257 1.00 95.25 89 LYS A C 1
ATOM 702 O O . LYS A 1 89 ? -0.408 -4.063 11.453 1.00 95.25 89 LYS A O 1
ATOM 707 N N . VAL A 1 90 ? -2.064 -5.546 11.768 1.00 96.44 90 VAL A N 1
ATOM 708 C CA . VAL A 1 90 ? -3.010 -4.596 12.378 1.00 96.44 90 VAL A CA 1
ATOM 709 C C . VAL A 1 90 ? -3.505 -5.028 13.751 1.00 96.44 90 VAL A C 1
ATOM 711 O O . VAL A 1 90 ? -3.448 -6.195 14.127 1.00 96.44 90 VAL A O 1
ATOM 714 N N . LYS A 1 91 ? -4.022 -4.068 14.513 1.00 95.81 91 LYS A N 1
ATOM 715 C CA . LYS A 1 91 ? -4.850 -4.270 15.704 1.00 95.81 91 LYS A CA 1
ATOM 716 C C . LYS A 1 91 ? -6.249 -3.754 15.406 1.00 95.81 91 LYS A C 1
ATOM 718 O O . LYS A 1 91 ? -6.411 -2.673 14.843 1.00 95.81 91 LYS A O 1
ATOM 723 N N . ARG A 1 92 ? -7.271 -4.503 15.816 1.00 93.00 92 ARG A N 1
ATOM 724 C CA . ARG A 1 92 ? -8.663 -4.055 15.709 1.00 93.00 92 ARG A CA 1
ATOM 725 C C . ARG A 1 92 ? -8.995 -3.101 16.857 1.00 93.00 92 ARG A C 1
ATOM 727 O O . ARG A 1 92 ? -8.758 -3.422 18.018 1.00 93.00 92 ARG A O 1
ATOM 734 N N . LYS A 1 93 ? -9.581 -1.945 16.543 1.00 89.44 93 LYS A N 1
ATOM 735 C CA . LYS A 1 93 ? -9.972 -0.913 17.511 1.00 89.44 93 LYS A CA 1
ATOM 736 C C . LYS A 1 93 ? -11.274 -0.254 17.065 1.00 89.44 93 LYS A C 1
ATOM 738 O O . LYS A 1 93 ? -11.299 0.449 16.063 1.00 89.44 93 LYS A O 1
ATOM 743 N N . ARG A 1 94 ? -12.365 -0.487 17.808 1.00 86.62 94 ARG A N 1
ATOM 744 C CA . ARG A 1 94 ? -13.688 0.149 17.599 1.00 86.62 94 ARG A CA 1
ATOM 745 C C . ARG A 1 94 ? -14.143 0.176 16.123 1.00 86.62 94 ARG A C 1
ATOM 747 O O . ARG A 1 94 ? -14.460 1.229 15.587 1.00 86.62 94 ARG A O 1
AT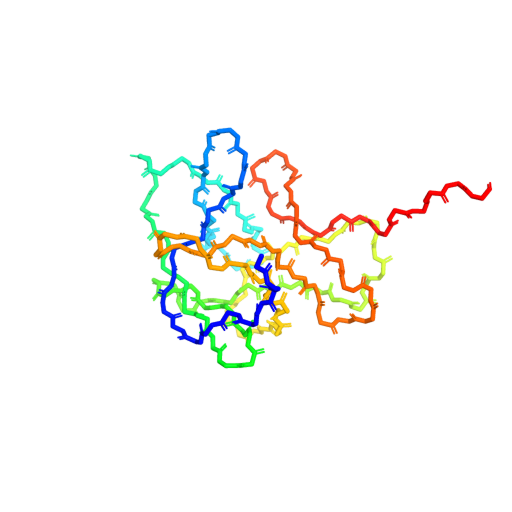OM 754 N N . GLY A 1 95 ? -14.122 -0.980 15.455 1.00 86.25 95 GLY A N 1
ATOM 755 C CA . GLY A 1 95 ? -14.553 -1.104 14.052 1.00 86.25 95 GLY A CA 1
ATOM 756 C C . GLY A 1 95 ? -13.527 -0.658 13.002 1.00 86.25 95 GLY A C 1
ATOM 757 O O . GLY A 1 95 ? -13.791 -0.801 11.816 1.00 86.25 95 GLY A O 1
ATOM 758 N N . LYS A 1 96 ? -12.351 -0.178 13.420 1.00 92.31 96 LYS A N 1
ATOM 759 C CA . LYS A 1 96 ? -11.218 0.145 12.546 1.00 92.31 96 LYS A CA 1
ATOM 760 C C . LYS A 1 96 ? -10.058 -0.822 12.772 1.00 92.31 96 LYS A C 1
ATOM 762 O O . LYS A 1 96 ? -9.997 -1.514 13.794 1.00 92.31 96 LYS A O 1
ATOM 767 N N . PHE A 1 97 ? -9.128 -0.828 11.829 1.00 95.62 97 PHE A N 1
ATOM 768 C CA . PHE A 1 97 ? -7.833 -1.481 11.951 1.00 95.62 97 PHE A CA 1
ATOM 769 C C . PHE A 1 97 ? -6.741 -0.412 11.980 1.00 95.62 97 PHE A C 1
ATOM 771 O O . PHE A 1 97 ? -6.802 0.554 11.227 1.00 95.62 97 PHE A O 1
ATOM 778 N N . GLU A 1 98 ? -5.769 -0.571 12.870 1.00 95.38 98 GLU A N 1
ATOM 779 C CA . GLU A 1 98 ? -4.630 0.337 13.026 1.00 95.38 98 GLU A CA 1
ATOM 780 C C . GLU A 1 98 ? -3.352 -0.505 13.028 1.00 95.38 98 GLU A C 1
ATOM 782 O O . GLU A 1 98 ? -3.279 -1.508 13.745 1.00 95.38 98 GLU A O 1
ATOM 787 N N . GLY A 1 99 ? -2.361 -0.158 12.208 1.00 95.06 99 GLY A N 1
ATOM 788 C CA . GLY A 1 99 ? -1.185 -1.004 12.032 1.00 95.06 99 GLY A CA 1
ATOM 789 C C . GLY A 1 99 ? -0.215 -0.529 10.962 1.00 95.06 99 GLY A C 1
ATOM 790 O O . GLY A 1 99 ? -0.234 0.630 10.564 1.00 95.06 99 GLY A O 1
ATOM 791 N N . THR A 1 100 ? 0.637 -1.447 10.513 1.00 96.12 100 THR A N 1
ATOM 792 C CA . THR A 1 100 ? 1.724 -1.182 9.563 1.00 96.12 100 THR A CA 1
ATOM 793 C C . THR A 1 100 ? 1.581 -2.036 8.309 1.00 96.12 100 THR A C 1
ATOM 795 O O . THR A 1 100 ? 1.233 -3.216 8.399 1.00 96.12 100 THR A O 1
ATOM 798 N N . ILE A 1 101 ? 1.915 -1.452 7.159 1.00 97.69 101 ILE A N 1
ATOM 799 C CA . ILE A 1 101 ? 2.045 -2.136 5.866 1.00 97.69 101 ILE A CA 1
ATOM 800 C C . ILE A 1 101 ? 3.539 -2.357 5.627 1.00 97.69 101 ILE A C 1
ATOM 802 O O . ILE A 1 101 ? 4.301 -1.391 5.677 1.00 97.69 101 ILE A O 1
ATOM 806 N N . LEU A 1 102 ? 3.963 -3.606 5.442 1.00 96.38 102 LEU A N 1
ATOM 807 C CA . LEU A 1 102 ? 5.372 -4.003 5.381 1.00 96.38 102 LEU A CA 1
ATOM 808 C C . LEU A 1 102 ? 5.696 -4.705 4.060 1.00 96.38 102 LEU A C 1
ATOM 810 O O . LEU A 1 102 ? 4.847 -5.405 3.501 1.00 96.38 102 LEU A O 1
ATOM 814 N N . THR A 1 103 ? 6.941 -4.573 3.601 1.00 95.06 103 THR A N 1
ATOM 815 C CA . THR A 1 103 ? 7.472 -5.380 2.496 1.00 95.06 103 THR A CA 1
ATOM 816 C C . THR A 1 103 ? 7.412 -6.881 2.829 1.00 95.06 103 THR A C 1
ATOM 818 O O . THR A 1 103 ? 7.596 -7.261 3.988 1.00 95.06 103 THR A O 1
ATOM 821 N N . PRO A 1 104 ? 7.173 -7.759 1.836 1.00 94.00 104 PRO A N 1
ATOM 822 C CA . PRO A 1 104 ? 7.161 -9.213 2.031 1.00 94.00 104 PRO A CA 1
ATOM 823 C C . PRO A 1 104 ? 8.552 -9.840 2.181 1.00 94.00 104 PRO A C 1
ATOM 825 O O . PRO A 1 104 ? 8.665 -11.014 2.533 1.00 94.00 104 PRO A O 1
ATOM 828 N N . ASP A 1 105 ? 9.614 -9.094 1.875 1.00 90.88 105 ASP A N 1
ATOM 829 C CA . ASP A 1 105 ? 10.983 -9.579 1.999 1.00 90.88 105 ASP A CA 1
ATOM 830 C C . ASP A 1 105 ? 11.419 -9.730 3.469 1.00 90.88 105 ASP A C 1
ATOM 832 O O . ASP A 1 105 ? 10.745 -9.317 4.415 1.00 90.88 105 ASP A O 1
ATOM 836 N N . LYS A 1 106 ? 12.605 -10.312 3.679 1.00 88.31 106 LYS A N 1
ATOM 837 C CA . LYS A 1 106 ? 13.176 -10.500 5.023 1.00 88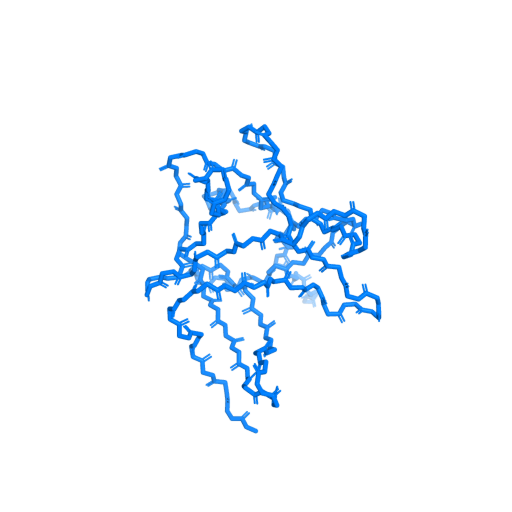.31 106 LYS A CA 1
ATOM 838 C C . LYS A 1 106 ? 13.403 -9.186 5.779 1.00 88.31 106 LYS A C 1
ATOM 840 O O . LYS A 1 106 ? 13.587 -9.232 6.991 1.00 88.31 106 LYS A O 1
ATOM 845 N N . SER A 1 107 ? 13.431 -8.045 5.085 1.00 87.50 107 SER A N 1
ATOM 846 C CA . SER A 1 107 ? 13.643 -6.745 5.721 1.00 87.50 107 SER A CA 1
ATOM 847 C C . SER A 1 107 ? 12.396 -6.238 6.441 1.00 87.50 107 SER A C 1
ATOM 849 O O . SER A 1 107 ? 12.539 -5.487 7.403 1.00 87.50 107 SER A O 1
ATOM 851 N N . GLN A 1 108 ? 11.199 -6.660 6.001 1.00 91.81 108 GLN A N 1
ATOM 852 C CA . GLN A 1 108 ? 9.901 -6.236 6.540 1.00 91.81 108 GLN A CA 1
ATOM 853 C C . GLN A 1 108 ? 9.831 -4.725 6.810 1.00 91.81 108 GLN A C 1
ATOM 855 O O . GLN A 1 108 ? 9.332 -4.278 7.847 1.00 91.81 108 GLN A O 1
ATOM 860 N N . ARG A 1 109 ? 10.365 -3.922 5.885 1.00 92.75 109 ARG A N 1
ATOM 861 C CA . ARG A 1 109 ? 10.381 -2.465 6.010 1.00 92.75 109 ARG A CA 1
ATOM 862 C C . ARG A 1 109 ? 8.969 -1.924 5.854 1.00 92.75 109 ARG A C 1
ATOM 864 O O . ARG A 1 109 ? 8.215 -2.362 4.986 1.00 92.75 109 ARG A O 1
ATOM 871 N N . SER A 1 110 ? 8.606 -0.971 6.704 1.00 95.19 110 SER A N 1
ATOM 872 C CA . SER A 1 110 ? 7.272 -0.382 6.701 1.00 95.19 110 SER A CA 1
ATOM 873 C C . SER A 1 110 ? 7.132 0.730 5.675 1.00 95.19 110 SER A C 1
ATOM 875 O O . SER A 1 110 ? 8.074 1.485 5.440 1.00 95.19 110 SER A O 1
ATOM 877 N N . TRP A 1 111 ? 5.920 0.908 5.158 1.00 96.12 111 TRP A N 1
ATOM 878 C CA . TRP A 1 111 ? 5.542 2.154 4.502 1.00 96.12 111 TRP A CA 1
ATOM 879 C C . TRP A 1 111 ? 5.745 3.342 5.449 1.00 96.12 111 TRP A C 1
ATOM 881 O O . TRP A 1 111 ? 5.512 3.255 6.656 1.00 96.12 111 TRP A O 1
ATOM 891 N N . GLY A 1 112 ? 6.158 4.461 4.875 1.00 95.19 112 GLY A N 1
ATOM 892 C CA . GLY A 1 112 ? 6.299 5.754 5.518 1.00 95.19 112 GLY A CA 1
ATOM 893 C C . GLY A 1 112 ? 5.982 6.874 4.534 1.00 95.19 112 GLY A C 1
ATOM 894 O O . GLY A 1 112 ? 5.639 6.628 3.377 1.00 95.19 112 GLY A O 1
ATOM 895 N N . LEU A 1 113 ? 6.112 8.113 5.001 1.00 94.19 113 LEU A N 1
ATOM 896 C CA . LEU A 1 113 ? 5.827 9.305 4.207 1.00 94.19 113 LEU A CA 1
ATOM 897 C C . LEU A 1 113 ? 7.089 10.153 3.998 1.00 94.19 113 LEU A C 1
ATOM 899 O O . LEU A 1 113 ? 7.951 10.239 4.881 1.00 94.19 113 LEU A O 1
ATOM 903 N N . ASN A 1 114 ? 7.203 10.760 2.818 1.00 92.56 114 ASN A N 1
ATOM 904 C CA . ASN A 1 114 ? 8.123 11.852 2.494 1.00 92.56 114 ASN A CA 1
ATOM 905 C C . ASN A 1 114 ? 7.291 13.035 1.988 1.00 92.56 114 ASN A C 1
ATOM 907 O O . ASN A 1 114 ? 6.838 13.037 0.842 1.00 92.56 114 ASN A O 1
ATOM 911 N N . GLY A 1 115 ? 6.986 13.989 2.868 1.00 92.62 115 GLY A N 1
ATOM 912 C CA . GLY A 1 115 ? 5.879 14.912 2.619 1.00 92.62 115 GLY A CA 1
ATOM 913 C C . GLY A 1 115 ? 4.574 14.128 2.449 1.00 92.62 115 GLY A C 1
ATOM 914 O O . GLY A 1 115 ? 4.234 13.319 3.308 1.00 92.62 115 GLY A O 1
ATOM 915 N N . ASN A 1 116 ? 3.881 14.318 1.325 1.00 95.19 116 ASN A N 1
ATOM 916 C CA . ASN A 1 116 ? 2.668 13.560 1.006 1.00 95.19 116 ASN A CA 1
ATOM 917 C C . ASN A 1 116 ? 2.950 12.235 0.279 1.00 95.19 116 ASN A C 1
ATOM 919 O O . ASN A 1 116 ? 2.030 11.455 0.078 1.00 95.19 116 ASN A O 1
ATOM 923 N N . ASN A 1 117 ? 4.182 11.946 -0.130 1.00 96.44 117 ASN A N 1
ATOM 924 C CA . ASN A 1 117 ? 4.467 10.773 -0.952 1.00 96.44 117 ASN A CA 1
ATOM 925 C C . ASN A 1 117 ? 4.702 9.517 -0.105 1.00 96.44 117 ASN A C 1
ATOM 927 O O . ASN A 1 117 ? 5.407 9.561 0.905 1.00 96.44 117 ASN A O 1
ATOM 931 N N . VAL A 1 118 ? 4.150 8.383 -0.541 1.00 97.12 118 VAL A N 1
ATOM 932 C CA . VAL A 1 118 ? 4.297 7.083 0.125 1.00 97.12 118 VAL A CA 1
ATOM 933 C C . VAL A 1 118 ? 5.594 6.408 -0.315 1.00 97.12 118 VAL A C 1
ATOM 935 O O . VAL A 1 118 ? 5.839 6.192 -1.504 1.00 97.12 118 VAL A O 1
ATOM 938 N N . ARG A 1 119 ? 6.429 6.033 0.652 1.00 95.25 119 ARG A N 1
ATOM 939 C CA . ARG A 1 119 ? 7.741 5.409 0.427 1.00 95.25 119 ARG A CA 1
ATOM 940 C C . ARG A 1 119 ? 7.991 4.247 1.380 1.00 95.25 119 ARG A C 1
ATOM 942 O O . ARG A 1 119 ? 7.319 4.114 2.397 1.00 95.25 119 ARG A O 1
ATOM 949 N N . ILE A 1 120 ? 9.018 3.465 1.094 1.00 94.62 120 ILE A N 1
ATOM 950 C CA . ILE A 1 120 ? 9.660 2.549 2.031 1.00 94.62 120 ILE A CA 1
ATOM 951 C C . ILE A 1 120 ? 11.003 3.189 2.409 1.00 94.62 120 ILE A C 1
ATOM 953 O O . ILE A 1 120 ? 11.877 3.306 1.544 1.00 94.62 120 ILE A O 1
ATOM 957 N N . PRO A 1 121 ? 11.173 3.640 3.665 1.00 90.06 121 PRO A N 1
ATOM 958 C CA . PRO A 1 121 ? 12.422 4.232 4.132 1.00 90.06 121 PRO A CA 1
ATOM 959 C C . PRO A 1 121 ? 13.608 3.252 4.042 1.00 90.06 121 PRO A C 1
ATOM 961 O O . PRO A 1 121 ? 13.406 2.031 3.937 1.00 90.06 121 PRO A O 1
ATOM 964 N N . PRO A 1 122 ? 14.850 3.753 4.154 1.00 84.56 122 PRO A N 1
ATOM 965 C CA . PRO A 1 122 ? 16.020 2.891 4.235 1.00 84.56 122 PRO A CA 1
ATOM 966 C C . PRO A 1 122 ? 15.906 1.950 5.429 1.00 84.56 122 PRO A C 1
ATOM 968 O O . PRO A 1 122 ? 15.309 2.284 6.457 1.00 84.56 122 PRO A O 1
ATOM 971 N N . LEU A 1 123 ? 16.567 0.793 5.342 1.00 76.88 123 LEU A N 1
ATOM 972 C CA . LEU A 1 123 ? 16.930 0.066 6.555 1.00 76.88 123 LEU A CA 1
ATOM 973 C C . LEU A 1 123 ? 17.730 1.028 7.430 1.00 76.88 123 LEU A C 1
ATOM 975 O O . LEU A 1 123 ? 18.813 1.460 7.037 1.00 76.88 123 LEU A O 1
ATOM 979 N N . ASN A 1 124 ? 17.191 1.368 8.600 1.00 65.38 124 ASN A N 1
ATOM 980 C CA . ASN A 1 124 ? 17.885 2.198 9.570 1.00 65.38 124 ASN A CA 1
ATOM 981 C C . ASN A 1 124 ? 19.200 1.492 9.929 1.00 65.38 124 ASN A C 1
ATOM 983 O O . ASN A 1 124 ? 19.227 0.577 10.753 1.00 65.38 124 ASN A O 1
ATOM 987 N N . ARG A 1 125 ? 20.305 1.895 9.294 1.00 48.72 125 ARG A N 1
ATOM 988 C CA . ARG A 1 125 ? 21.656 1.525 9.711 1.00 48.72 125 ARG A CA 1
ATOM 989 C C . ARG A 1 125 ? 21.970 2.366 10.941 1.00 48.72 125 ARG A C 1
ATOM 991 O O . ARG A 1 125 ? 22.756 3.307 10.879 1.00 48.72 125 ARG A O 1
ATOM 998 N N . SER A 1 126 ? 21.296 2.098 12.056 1.00 45.00 126 SER A N 1
ATOM 999 C CA . SER A 1 126 ? 21.698 2.680 13.329 1.00 45.00 126 SER A CA 1
ATOM 1000 C C . SER A 1 126 ? 23.133 2.231 13.602 1.00 45.00 126 SER A C 1
ATOM 1002 O O . SER A 1 126 ? 23.391 1.035 13.742 1.00 45.00 126 SER A O 1
ATOM 1004 N N . ARG A 1 127 ? 24.031 3.223 13.568 1.00 44.88 127 ARG A N 1
ATOM 1005 C CA . ARG A 1 127 ? 25.451 3.224 13.940 1.00 44.88 127 ARG A CA 1
ATOM 1006 C C . ARG A 1 127 ? 25.801 2.065 14.884 1.00 44.88 127 ARG A C 1
ATOM 1008 O O . ARG A 1 127 ? 25.269 2.008 15.991 1.00 44.88 127 ARG A O 1
ATOM 1015 N N . ARG A 1 128 ? 26.668 1.160 14.420 1.00 38.81 128 ARG A N 1
ATOM 1016 C CA . ARG A 1 128 ? 27.508 0.370 15.328 1.00 38.81 128 ARG A CA 1
ATOM 1017 C C . ARG A 1 128 ? 28.550 1.284 15.953 1.00 38.81 128 ARG A C 1
ATOM 1019 O O . ARG A 1 128 ? 28.972 2.224 15.241 1.00 38.81 128 ARG A O 1
#

InterPro domains:
  IPR035992 Ricin B-like lectins [SSF50370] (6-97)

Organism: NCBI:txid231916